Protein AF-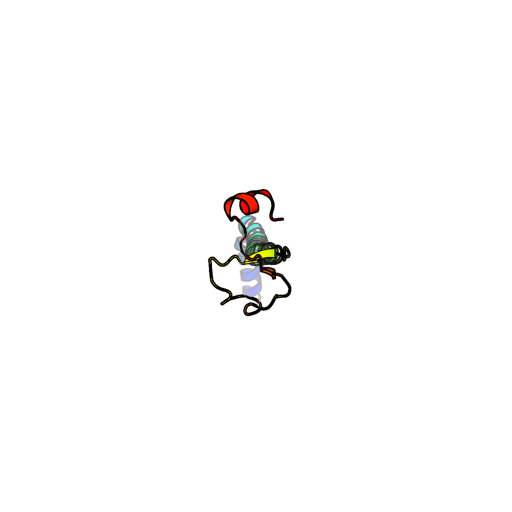A0A524PL51-F1 (afdb_monomer_lite)

Sequence (91 aa):
MSKISTIVQREYLTRVRKRSFIIMTLIAPLLFASLVLVPALIMGNDDNDFKKIAVIEDGSDLFVNVIPNRQDVEFIYLGNADVNKLKTTFE

Foldseek 3Di:
DCPVVVVVVVCCVVAVPDPVNVVCVVVVVVVVCCVVVVVVVVVVPPPLAQDEAEDEDDPDPPCPVVDDADPSYDYDYDYPDDPVVCVPVPD

pLDDT: mean 86.46, std 9.53, range [61.88, 97.88]

Structure (mmCIF, N/CA/C/O backbone):
data_AF-A0A524PL51-F1
#
_entry.id   AF-A0A524PL51-F1
#
loop_
_atom_site.group_PDB
_atom_site.id
_atom_site.type_symbol
_atom_site.label_atom_id
_atom_site.label_alt_id
_atom_site.label_comp_id
_atom_site.label_asym_id
_atom_site.label_entity_id
_atom_site.label_seq_id
_atom_site.pdbx_PDB_ins_code
_atom_site.Cartn_x
_atom_site.Cartn_y
_atom_site.Cartn_z
_atom_site.occupancy
_atom_site.B_iso_or_equiv
_atom_site.auth_seq_id
_atom_site.auth_comp_id
_atom_site.auth_asym_id
_atom_site.auth_atom_id
_atom_site.pdbx_PDB_model_num
ATOM 1 N N . MET A 1 1 ? -26.599 -15.748 36.444 1.00 62.41 1 MET A N 1
ATOM 2 C CA . MET A 1 1 ? -26.395 -15.463 35.003 1.00 62.41 1 MET A CA 1
ATOM 3 C C . MET A 1 1 ? -26.042 -13.987 34.707 1.00 62.41 1 MET A C 1
ATOM 5 O O . MET A 1 1 ? -25.833 -13.651 33.555 1.00 62.41 1 MET A O 1
ATOM 9 N N . SER A 1 2 ? -25.887 -13.102 35.707 1.00 72.00 2 SER A N 1
ATOM 10 C CA . SER A 1 2 ? -25.638 -11.652 35.529 1.00 72.00 2 SER A CA 1
ATOM 11 C C . SER A 1 2 ? -24.163 -11.219 35.488 1.00 72.00 2 SER A C 1
ATOM 13 O O . SER A 1 2 ? -23.855 -10.133 35.005 1.00 72.00 2 SER A O 1
ATOM 15 N N . LYS A 1 3 ? -23.234 -12.053 35.975 1.00 83.81 3 LYS A N 1
ATOM 16 C CA . LYS A 1 3 ? -21.824 -11.663 36.169 1.00 83.81 3 LYS A CA 1
ATOM 17 C C . LYS A 1 3 ? -21.115 -11.279 34.864 1.00 83.81 3 LYS A C 1
ATOM 19 O O . LYS A 1 3 ? -20.372 -10.305 34.847 1.00 83.81 3 LYS A O 1
ATOM 24 N N . ILE A 1 4 ? -21.374 -12.005 33.773 1.00 93.00 4 ILE A N 1
ATOM 25 C CA . ILE A 1 4 ? -20.750 -11.746 32.463 1.00 93.00 4 ILE A CA 1
ATOM 26 C C . ILE A 1 4 ? -21.151 -10.363 31.939 1.00 93.00 4 ILE A C 1
ATOM 28 O O . ILE A 1 4 ? -20.287 -9.589 31.540 1.00 93.00 4 ILE A O 1
ATOM 32 N N . SER A 1 5 ? -22.438 -10.011 32.023 1.00 93.06 5 SER A N 1
ATOM 33 C CA . SER A 1 5 ? -22.931 -8.696 31.593 1.00 93.06 5 SER A CA 1
ATOM 34 C C . SER A 1 5 ? -22.242 -7.552 32.342 1.00 93.06 5 SER A C 1
ATOM 36 O O . SER A 1 5 ? -21.860 -6.555 31.734 1.00 93.06 5 SER A O 1
ATOM 38 N N . THR A 1 6 ? -22.035 -7.698 33.654 1.00 93.81 6 THR A N 1
ATOM 39 C CA . THR A 1 6 ? -21.349 -6.688 34.474 1.00 93.81 6 THR A CA 1
ATOM 40 C C . THR A 1 6 ? -19.870 -6.544 34.099 1.00 93.81 6 THR A C 1
ATOM 42 O O . THR A 1 6 ? -19.342 -5.433 34.076 1.00 93.81 6 THR A O 1
ATOM 45 N N . ILE A 1 7 ? -19.199 -7.651 33.766 1.00 94.19 7 ILE A N 1
ATOM 46 C CA . ILE A 1 7 ? -17.796 -7.644 33.326 1.00 94.19 7 ILE A CA 1
ATOM 47 C C . ILE A 1 7 ? -17.663 -6.931 31.976 1.00 94.19 7 ILE A C 1
ATOM 49 O O . ILE A 1 7 ? -16.818 -6.047 31.835 1.00 94.19 7 ILE A O 1
ATOM 53 N N . VAL A 1 8 ? -18.533 -7.255 31.014 1.00 94.56 8 VAL A N 1
ATOM 54 C CA . VAL A 1 8 ? -18.543 -6.618 29.686 1.00 94.56 8 VAL A CA 1
ATOM 55 C C . VAL A 1 8 ? -18.795 -5.116 29.802 1.00 94.56 8 VAL A C 1
ATOM 57 O O . VAL A 1 8 ? -18.073 -4.326 29.198 1.00 94.56 8 VAL A O 1
ATOM 60 N N . GLN A 1 9 ? -19.764 -4.702 30.623 1.00 94.81 9 GLN A N 1
ATOM 61 C CA . GLN A 1 9 ? -20.055 -3.285 30.844 1.00 94.81 9 GLN A CA 1
ATOM 62 C C . GLN A 1 9 ? -18.841 -2.533 31.402 1.00 94.81 9 GLN A C 1
ATOM 64 O O . GLN A 1 9 ? -18.512 -1.447 30.921 1.00 94.81 9 GLN A O 1
ATOM 69 N N . ARG A 1 10 ? -18.153 -3.111 32.397 1.00 95.38 10 ARG A N 1
ATOM 70 C CA . ARG A 1 10 ? -16.949 -2.504 32.971 1.00 95.38 10 ARG A CA 1
ATOM 71 C C . ARG A 1 10 ? -15.850 -2.365 31.920 1.00 95.38 10 ARG A C 1
ATOM 73 O O . ARG A 1 10 ? -15.301 -1.277 31.792 1.00 95.38 10 ARG A O 1
ATOM 80 N N . GLU A 1 11 ? -15.568 -3.421 31.158 1.00 95.19 11 GLU A N 1
ATOM 81 C CA . GLU A 1 11 ? -14.497 -3.405 30.153 1.00 95.19 11 GLU A CA 1
ATOM 82 C C . GLU A 1 11 ? -14.781 -2.467 28.975 1.00 95.19 11 GLU A C 1
ATOM 84 O O . GLU A 1 11 ? -13.888 -1.770 28.486 1.00 95.19 11 GLU A O 1
ATOM 89 N N . TYR A 1 12 ? -16.041 -2.367 28.552 1.00 95.44 12 TYR A N 1
ATOM 90 C CA . TYR A 1 12 ? -16.444 -1.402 27.535 1.00 95.44 12 TYR A CA 1
ATOM 91 C C . TYR A 1 12 ? -16.189 0.042 27.995 1.00 95.44 12 TYR A C 1
ATOM 93 O O . TYR A 1 12 ? -15.628 0.851 27.252 1.00 95.44 12 TYR A O 1
ATOM 101 N N . LEU A 1 13 ? -16.546 0.368 29.242 1.00 95.00 13 LEU A N 1
ATOM 102 C CA . LEU A 1 13 ? -16.333 1.702 29.809 1.00 95.00 13 LEU A CA 1
ATOM 103 C C . LEU A 1 13 ? -14.846 2.034 30.000 1.00 95.00 13 LEU A C 1
ATOM 105 O O . LEU A 1 13 ? -14.460 3.190 29.830 1.00 95.00 13 LEU A O 1
ATOM 109 N N . THR A 1 14 ? -14.009 1.049 30.335 1.00 95.12 14 THR A N 1
ATOM 110 C CA . THR A 1 14 ? -12.582 1.263 30.627 1.00 95.12 14 THR A CA 1
ATOM 111 C C . THR A 1 14 ? -11.672 1.163 29.410 1.00 95.12 14 THR A C 1
ATOM 113 O O . THR A 1 14 ? -10.580 1.737 29.444 1.00 95.12 14 THR A O 1
ATOM 116 N N . ARG A 1 15 ? -12.064 0.446 28.353 1.00 94.00 15 ARG A N 1
ATOM 117 C CA . ARG A 1 15 ? -11.243 0.272 27.144 1.00 94.00 15 ARG A CA 1
ATOM 118 C C . ARG A 1 15 ? -11.888 0.909 25.929 1.00 94.00 15 ARG A C 1
ATOM 120 O O . ARG A 1 15 ? -11.315 1.840 25.379 1.00 94.00 15 ARG A O 1
ATOM 127 N N . VAL A 1 16 ? -13.086 0.467 25.558 1.00 94.06 16 VAL A N 1
ATOM 128 C CA . VAL A 1 16 ? -13.708 0.840 24.277 1.00 94.06 16 VAL A CA 1
ATOM 129 C C . VAL A 1 16 ? -14.137 2.308 24.244 1.00 94.06 16 VAL A C 1
ATOM 131 O O . VAL A 1 16 ? -13.932 2.988 23.247 1.00 94.06 16 VAL A O 1
ATOM 134 N N . ARG A 1 17 ? -14.664 2.843 25.353 1.00 94.62 17 ARG A N 1
ATOM 135 C CA . ARG A 1 17 ? -15.100 4.250 25.445 1.00 94.62 17 ARG A CA 1
ATOM 136 C C . ARG A 1 17 ? -13.939 5.253 25.541 1.00 94.62 17 ARG A C 1
ATOM 138 O O . ARG A 1 17 ? -14.166 6.462 25.471 1.00 94.62 17 ARG A O 1
ATOM 145 N N . LYS A 1 18 ? -12.692 4.798 25.715 1.00 96.00 18 LYS A N 1
ATOM 146 C CA . LYS A 1 18 ? -11.538 5.706 25.740 1.00 96.00 18 LYS A CA 1
ATOM 147 C C . LYS A 1 18 ? -11.339 6.329 24.363 1.00 96.00 18 LYS A C 1
ATOM 149 O O . LYS A 1 18 ? -11.332 5.633 23.353 1.00 96.00 18 LYS A O 1
ATOM 154 N N . ARG A 1 19 ? -11.085 7.642 24.332 1.00 94.88 19 ARG A N 1
ATOM 155 C CA . ARG A 1 19 ? -10.817 8.373 23.082 1.00 94.88 19 ARG A CA 1
ATOM 156 C C . ARG A 1 19 ? -9.655 7.759 22.302 1.00 94.88 19 ARG A C 1
ATOM 158 O O . ARG A 1 19 ? -9.768 7.598 21.097 1.00 94.88 19 ARG A O 1
ATOM 165 N N . SER A 1 20 ? -8.584 7.358 22.990 1.00 95.25 20 SER A N 1
ATOM 166 C CA . SER A 1 20 ? -7.431 6.707 22.359 1.00 95.25 20 SER A CA 1
ATOM 167 C C . SER A 1 20 ? -7.789 5.391 21.671 1.00 95.25 20 SER A C 1
ATOM 169 O O . SER A 1 20 ? -7.280 5.132 20.587 1.00 95.25 20 SER A O 1
ATOM 171 N N . PHE A 1 21 ? -8.683 4.590 22.260 1.00 95.88 21 PHE A N 1
ATOM 172 C CA . PHE A 1 21 ? -9.140 3.342 21.655 1.00 95.88 21 PHE A CA 1
ATOM 173 C C . PHE A 1 21 ? -9.900 3.626 20.361 1.00 95.88 21 PHE A C 1
ATOM 175 O O . PHE A 1 21 ? -9.507 3.132 19.315 1.00 95.88 21 PHE A O 1
ATOM 182 N N . ILE A 1 22 ? -10.910 4.501 20.410 1.00 95.25 22 ILE A N 1
ATOM 183 C CA . ILE A 1 22 ? -11.725 4.861 19.238 1.00 95.25 22 ILE A CA 1
ATOM 184 C C . ILE A 1 22 ? -10.853 5.436 18.114 1.00 95.25 22 ILE A C 1
ATOM 186 O O . ILE A 1 22 ? -10.986 5.039 16.959 1.00 95.25 22 ILE A O 1
ATOM 190 N N . ILE A 1 23 ? -9.932 6.340 18.458 1.00 96.69 23 ILE A N 1
ATOM 191 C CA . ILE A 1 23 ? -9.003 6.946 17.502 1.00 96.69 23 ILE A CA 1
ATOM 192 C C . ILE A 1 23 ? -8.124 5.868 16.859 1.00 96.69 23 ILE A C 1
ATOM 194 O O . ILE A 1 23 ? -8.056 5.788 15.638 1.00 96.69 23 ILE A O 1
ATOM 198 N N . MET A 1 24 ? -7.494 4.999 17.654 1.00 96.19 24 MET A N 1
ATOM 199 C CA . MET A 1 24 ? -6.620 3.945 17.134 1.00 96.19 24 MET A CA 1
ATOM 200 C C . MET A 1 24 ? -7.384 2.925 16.280 1.00 96.19 24 MET A C 1
ATOM 202 O O . MET A 1 24 ? -6.868 2.495 15.253 1.00 96.19 24 MET A O 1
ATOM 206 N N . THR A 1 25 ? -8.614 2.567 16.661 1.00 95.25 25 THR A N 1
ATOM 207 C CA . THR A 1 25 ? -9.461 1.637 15.899 1.00 95.25 25 THR A CA 1
ATOM 208 C C . THR A 1 25 ? -9.816 2.172 14.513 1.00 95.25 25 THR A C 1
ATOM 210 O O . THR A 1 25 ? -9.995 1.374 13.603 1.00 95.25 25 THR A O 1
ATOM 213 N N . 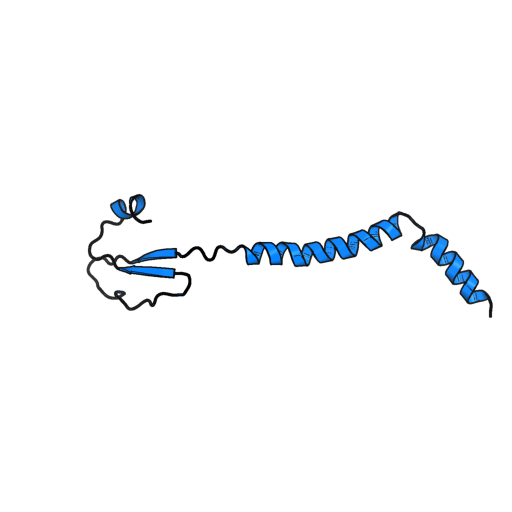LEU A 1 26 ? -9.882 3.493 14.324 1.00 96.31 26 LEU A N 1
ATOM 214 C CA . LEU A 1 26 ? -10.102 4.105 13.008 1.00 96.31 26 LEU A CA 1
ATOM 215 C C . LEU A 1 26 ? -8.792 4.361 12.255 1.00 96.31 26 LEU A C 1
ATOM 217 O O . LEU A 1 26 ? -8.711 4.117 11.053 1.00 96.31 26 LEU A O 1
ATOM 221 N N . ILE A 1 27 ? -7.755 4.820 12.959 1.00 97.69 27 ILE A N 1
ATOM 222 C CA . ILE A 1 27 ? -6.454 5.135 12.361 1.00 97.69 27 ILE A CA 1
ATOM 223 C C . ILE A 1 27 ? -5.759 3.873 11.852 1.00 97.69 27 ILE A C 1
ATOM 225 O O . ILE A 1 27 ? -5.202 3.904 10.761 1.00 97.69 27 ILE A O 1
ATOM 229 N N . ALA A 1 28 ? -5.778 2.765 12.597 1.00 96.62 28 ALA A N 1
ATOM 230 C CA . ALA A 1 28 ? -5.029 1.570 12.213 1.00 96.62 28 ALA A CA 1
ATOM 231 C C . ALA A 1 28 ? -5.502 0.960 10.872 1.00 96.62 28 ALA A C 1
ATOM 233 O O . ALA A 1 28 ? -4.647 0.734 10.014 1.00 96.62 28 ALA A O 1
ATOM 234 N N . PRO A 1 29 ? -6.812 0.762 10.614 1.00 96.81 29 PRO A N 1
ATOM 235 C CA . PRO A 1 29 ? -7.292 0.335 9.299 1.00 96.81 29 PRO A CA 1
ATOM 236 C C . PRO A 1 29 ? -6.971 1.334 8.187 1.00 96.81 29 PRO A C 1
ATOM 238 O O . PRO A 1 29 ? -6.615 0.921 7.088 1.00 96.81 29 PRO A O 1
ATOM 241 N N . LEU A 1 30 ? -7.059 2.638 8.464 1.00 97.88 30 LEU A N 1
ATOM 242 C CA . LEU A 1 30 ? -6.767 3.679 7.477 1.00 97.88 30 LEU A CA 1
ATOM 243 C C . LEU A 1 30 ? -5.280 3.693 7.100 1.00 97.88 30 LEU A C 1
ATOM 245 O O . LEU A 1 30 ? -4.943 3.736 5.919 1.00 97.88 30 LEU A O 1
ATOM 249 N N . LEU A 1 31 ? -4.391 3.581 8.089 1.00 97.75 31 LEU A N 1
ATOM 250 C CA . LEU A 1 31 ? -2.956 3.438 7.861 1.00 97.75 31 LEU A CA 1
ATOM 251 C C . LEU A 1 31 ? -2.646 2.161 7.079 1.00 97.75 31 LEU A C 1
ATOM 253 O O . LEU A 1 31 ? -1.885 2.213 6.116 1.00 97.75 31 LEU A O 1
ATOM 257 N N . PHE A 1 32 ? -3.268 1.034 7.429 1.00 97.50 32 PHE A N 1
ATOM 258 C CA . PHE A 1 32 ? -3.078 -0.215 6.694 1.00 97.50 32 PHE A CA 1
ATOM 259 C C . PHE A 1 32 ? -3.545 -0.098 5.237 1.00 97.50 32 PHE A C 1
ATOM 261 O O . PHE A 1 32 ? -2.821 -0.491 4.325 1.00 97.50 32 PHE A O 1
ATOM 268 N N . ALA A 1 33 ? -4.707 0.518 5.004 1.00 97.50 33 ALA A N 1
ATOM 269 C CA . ALA A 1 33 ? -5.191 0.804 3.659 1.00 97.50 33 ALA A CA 1
ATOM 270 C C . ALA A 1 33 ? -4.210 1.700 2.890 1.00 97.50 33 ALA A C 1
ATOM 272 O O . ALA A 1 33 ? -3.891 1.393 1.748 1.00 97.50 33 ALA A O 1
ATOM 273 N N . SER A 1 34 ? -3.667 2.753 3.511 1.00 97.25 34 SER A N 1
ATOM 274 C CA . SER A 1 34 ? -2.669 3.611 2.856 1.00 97.25 34 SER A CA 1
ATOM 275 C C . SER A 1 34 ? -1.375 2.871 2.512 1.00 97.25 34 SER A C 1
ATOM 277 O O . SER A 1 34 ? -0.845 3.072 1.425 1.00 97.25 34 SER A O 1
ATOM 279 N N . LEU A 1 35 ? -0.900 1.967 3.377 1.00 97.12 35 LEU A N 1
ATOM 280 C CA . LEU A 1 35 ? 0.308 1.174 3.126 1.00 97.12 35 LEU A CA 1
ATOM 281 C C . LEU A 1 35 ? 0.167 0.264 1.903 1.00 97.12 35 LEU A C 1
ATOM 283 O O . LEU A 1 35 ? 1.155 0.012 1.222 1.00 97.12 35 LEU A O 1
ATOM 287 N N . VAL A 1 36 ? -1.046 -0.216 1.623 1.00 95.88 36 VAL A N 1
ATOM 288 C CA . VAL A 1 36 ? -1.331 -1.055 0.453 1.00 95.88 36 VAL A CA 1
ATOM 289 C C . VAL A 1 36 ? -1.643 -0.206 -0.781 1.00 95.88 36 VAL A C 1
ATOM 291 O O . VAL A 1 36 ? -1.105 -0.457 -1.856 1.00 95.88 36 VAL A O 1
ATOM 294 N N . LEU A 1 37 ? -2.501 0.807 -0.643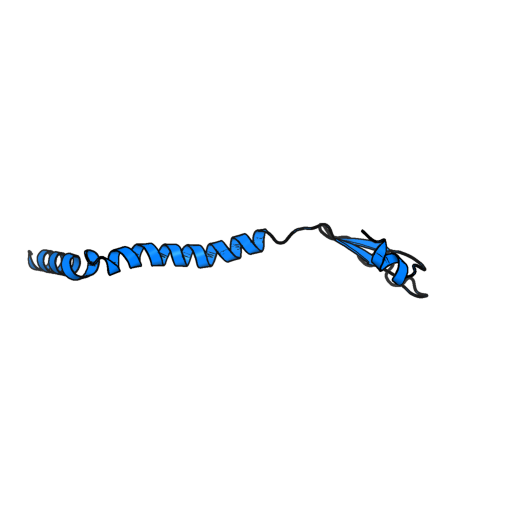 1.00 95.81 37 LEU A N 1
ATOM 295 C CA . LEU A 1 37 ? -2.998 1.597 -1.771 1.00 95.81 37 LEU A CA 1
ATOM 296 C C . LEU A 1 37 ? -1.950 2.557 -2.332 1.00 95.81 37 LEU A C 1
ATOM 298 O O . LEU A 1 37 ? -1.886 2.718 -3.545 1.00 95.81 37 LEU A O 1
ATOM 302 N N . VAL A 1 38 ? -1.129 3.195 -1.491 1.00 95.06 38 VAL A N 1
ATOM 303 C CA . VAL A 1 38 ? -0.163 4.201 -1.964 1.00 95.06 38 VAL A CA 1
ATOM 304 C C . VAL A 1 38 ? 0.863 3.588 -2.928 1.00 95.06 38 VAL A C 1
ATOM 306 O O . VAL A 1 38 ? 0.979 4.107 -4.037 1.00 95.06 38 VAL A O 1
ATOM 309 N N . PRO A 1 39 ? 1.550 2.473 -2.608 1.00 92.06 39 PRO A N 1
ATOM 310 C CA . PRO A 1 39 ? 2.452 1.833 -3.565 1.00 92.06 39 PRO A CA 1
ATOM 311 C C . PRO A 1 39 ? 1.729 1.320 -4.813 1.00 92.06 39 PRO A C 1
ATOM 313 O O . PRO A 1 39 ? 2.255 1.455 -5.912 1.00 92.06 39 PRO A O 1
ATOM 316 N N . ALA A 1 40 ? 0.517 0.775 -4.661 1.00 90.88 40 ALA A N 1
ATOM 317 C CA . ALA A 1 40 ? -0.269 0.281 -5.790 1.00 90.88 40 ALA A CA 1
ATOM 318 C C . ALA A 1 40 ? -0.633 1.401 -6.781 1.00 90.88 40 ALA A C 1
ATOM 320 O O . ALA A 1 40 ? -0.564 1.200 -7.990 1.00 90.88 40 ALA A O 1
ATOM 321 N N . LEU A 1 41 ? -0.975 2.590 -6.275 1.00 90.25 41 LEU A N 1
ATOM 322 C CA . LEU A 1 41 ? -1.233 3.763 -7.107 1.00 90.25 41 LEU A CA 1
ATOM 323 C C . LEU A 1 41 ? 0.045 4.281 -7.771 1.00 90.25 41 LEU A C 1
ATOM 325 O O . LEU A 1 41 ? -0.001 4.649 -8.937 1.00 90.25 41 LEU A O 1
ATOM 329 N N . ILE A 1 42 ? 1.181 4.294 -7.068 1.00 89.00 42 ILE A N 1
ATOM 330 C CA . ILE A 1 42 ? 2.465 4.721 -7.651 1.00 89.00 42 ILE A CA 1
ATOM 331 C C . ILE A 1 42 ? 2.878 3.778 -8.787 1.00 89.00 42 ILE A C 1
ATOM 333 O O . ILE A 1 42 ? 3.204 4.249 -9.868 1.00 89.00 42 ILE A O 1
ATOM 337 N N . MET A 1 43 ? 2.784 2.463 -8.579 1.00 85.00 43 MET A N 1
ATOM 338 C CA . MET A 1 43 ? 3.142 1.455 -9.583 1.00 85.00 43 MET A CA 1
ATOM 339 C C . MET A 1 43 ? 2.245 1.504 -10.831 1.00 85.00 43 MET A C 1
ATOM 341 O O . MET A 1 43 ? 2.687 1.180 -11.925 1.00 85.00 43 MET A O 1
ATOM 345 N N . GLY A 1 44 ? 0.985 1.925 -10.690 1.00 70.00 44 GLY A N 1
ATOM 346 C CA . GLY A 1 44 ? 0.080 2.117 -11.828 1.00 70.00 44 GLY A CA 1
ATOM 347 C C . GLY A 1 44 ? 0.386 3.348 -12.689 1.00 70.00 44 GLY A C 1
ATOM 348 O O . GLY A 1 44 ? -0.185 3.465 -13.768 1.00 70.00 44 GLY A O 1
ATOM 349 N N . ASN A 1 45 ? 1.253 4.251 -12.218 1.00 66.00 45 ASN A N 1
ATOM 350 C CA . ASN A 1 45 ? 1.707 5.435 -12.952 1.00 66.00 45 ASN A CA 1
ATOM 351 C C . ASN A 1 45 ? 3.116 5.252 -13.538 1.00 66.00 45 ASN A C 1
ATOM 353 O O . ASN A 1 45 ? 3.747 6.248 -13.882 1.00 66.00 45 ASN A O 1
ATOM 357 N N . ASP A 1 46 ? 3.635 4.020 -13.633 1.00 65.38 46 ASP A N 1
ATOM 358 C CA . ASP A 1 46 ? 4.771 3.776 -14.522 1.00 65.38 46 ASP A CA 1
ATOM 359 C C . ASP A 1 46 ? 4.295 4.113 -15.937 1.00 65.38 46 ASP A C 1
ATOM 361 O O . ASP A 1 46 ? 3.513 3.375 -16.543 1.00 65.38 46 ASP A O 1
ATOM 365 N N . ASP A 1 47 ? 4.707 5.290 -16.412 1.00 61.88 47 ASP A N 1
ATOM 366 C CA . ASP A 1 47 ? 4.471 5.754 -17.764 1.00 61.88 47 ASP A CA 1
ATOM 367 C C . ASP A 1 47 ? 4.899 4.634 -18.715 1.00 61.88 47 ASP A C 1
ATOM 369 O O . ASP A 1 47 ? 6.089 4.344 -18.890 1.00 61.88 47 ASP A O 1
ATOM 373 N N . ASN A 1 48 ? 3.916 4.018 -19.376 1.00 62.09 48 ASN A N 1
ATOM 374 C CA . ASN A 1 48 ? 4.123 3.292 -20.626 1.00 62.09 48 ASN A CA 1
ATOM 375 C C . ASN A 1 48 ? 4.451 4.308 -21.733 1.00 62.09 48 ASN A C 1
ATOM 377 O O . ASN A 1 48 ? 3.839 4.301 -22.803 1.00 62.09 48 ASN A O 1
ATOM 381 N N . ASP A 1 49 ? 5.370 5.229 -21.447 1.00 70.06 49 ASP A N 1
ATOM 382 C CA . ASP A 1 49 ? 5.910 6.160 -22.408 1.00 70.06 49 ASP A CA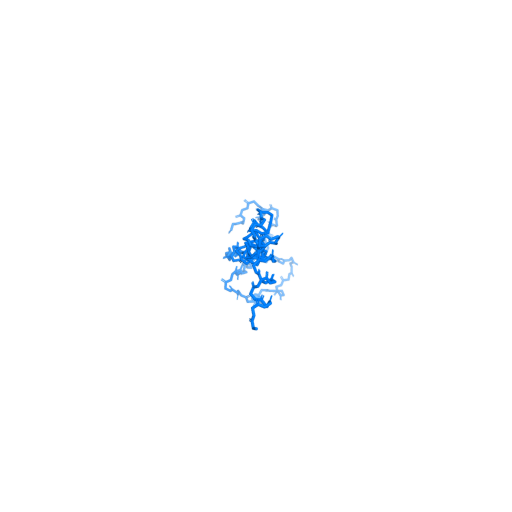 1
ATOM 383 C C . ASP A 1 49 ? 6.563 5.317 -23.481 1.00 70.06 49 ASP A C 1
ATOM 385 O O . ASP A 1 49 ? 7.516 4.580 -23.226 1.00 70.06 49 ASP A O 1
ATOM 389 N N . PHE A 1 50 ? 5.999 5.395 -24.679 1.00 75.12 50 PHE A N 1
ATOM 390 C CA . PHE A 1 50 ? 6.522 4.709 -25.839 1.00 75.12 50 PHE A CA 1
ATOM 391 C C . PHE A 1 50 ? 7.953 5.198 -26.091 1.00 75.12 50 PHE A C 1
ATOM 393 O O . PHE A 1 50 ? 8.166 6.347 -26.481 1.00 75.12 50 PHE A O 1
ATOM 400 N N . LYS A 1 51 ? 8.951 4.347 -25.830 1.00 84.50 51 LYS A N 1
ATOM 401 C CA . LYS A 1 51 ? 10.367 4.727 -25.899 1.00 84.50 51 LYS A CA 1
ATOM 402 C C . LYS A 1 51 ? 10.922 4.415 -27.273 1.00 84.50 51 LYS A C 1
ATOM 404 O O . LYS A 1 51 ? 10.937 3.262 -27.696 1.00 84.50 51 LYS A O 1
ATOM 409 N N . LYS A 1 52 ? 11.467 5.425 -27.940 1.00 87.44 52 LYS A N 1
ATOM 410 C CA . LYS A 1 52 ? 12.298 5.219 -29.126 1.00 87.44 52 LYS A CA 1
ATOM 411 C C . LYS A 1 52 ? 13.747 5.043 -28.704 1.00 87.44 52 LYS A C 1
ATOM 413 O O . LYS A 1 52 ? 14.287 5.848 -27.949 1.00 87.44 52 LYS A O 1
ATOM 418 N N . ILE A 1 53 ? 14.386 3.987 -29.190 1.00 87.88 53 ILE A N 1
ATOM 419 C CA . ILE A 1 53 ? 15.788 3.679 -28.912 1.00 87.88 53 ILE A CA 1
ATOM 420 C C . ILE A 1 53 ? 16.545 3.653 -30.235 1.00 87.88 53 ILE A C 1
ATOM 422 O O . ILE A 1 53 ? 16.305 2.794 -31.081 1.00 87.88 53 ILE A O 1
ATOM 426 N N . ALA A 1 54 ? 17.481 4.586 -30.407 1.00 88.31 54 ALA A N 1
ATOM 427 C CA . ALA A 1 54 ? 18.421 4.551 -31.519 1.00 88.31 54 ALA A CA 1
ATOM 428 C C . ALA A 1 54 ? 19.469 3.454 -31.293 1.00 88.31 54 ALA A C 1
ATOM 430 O O . ALA A 1 54 ? 20.148 3.438 -30.265 1.00 88.31 54 ALA A O 1
ATOM 431 N N . VAL A 1 55 ? 19.633 2.574 -32.275 1.00 88.00 55 VAL A N 1
ATOM 432 C CA . VAL A 1 55 ? 20.707 1.580 -32.334 1.00 88.00 55 VAL A CA 1
ATOM 433 C C . VAL A 1 55 ? 21.706 2.040 -33.391 1.00 88.00 55 VAL A C 1
ATOM 435 O O . VAL A 1 55 ? 21.340 2.233 -34.551 1.00 88.00 55 VAL A O 1
ATOM 438 N N . ILE A 1 56 ? 22.955 2.248 -32.975 1.00 86.19 56 ILE A N 1
ATOM 439 C CA . ILE A 1 56 ? 24.050 2.722 -33.827 1.00 86.19 56 ILE A CA 1
ATOM 440 C C . ILE A 1 56 ? 25.198 1.729 -33.690 1.00 86.19 56 ILE A C 1
ATOM 442 O O . ILE A 1 56 ? 25.600 1.400 -32.573 1.00 86.19 56 ILE A O 1
ATOM 446 N N . GLU A 1 57 ? 25.728 1.282 -34.819 1.00 80.12 57 GLU A N 1
ATOM 447 C CA . GLU A 1 57 ? 26.893 0.407 -34.888 1.00 80.12 57 GLU A CA 1
ATOM 448 C C . GLU A 1 57 ? 28.021 1.105 -35.657 1.00 80.12 57 GLU A C 1
ATOM 450 O O . GLU A 1 57 ? 27.769 1.855 -36.604 1.00 80.12 57 GLU A O 1
ATOM 455 N N . ASP A 1 58 ? 29.265 0.867 -35.238 1.00 77.56 58 ASP A N 1
ATOM 456 C CA . ASP A 1 58 ? 30.457 1.371 -35.920 1.00 77.56 58 ASP A CA 1
ATOM 457 C C . ASP A 1 58 ? 31.121 0.220 -36.684 1.00 77.56 58 ASP A C 1
ATOM 459 O O . ASP A 1 58 ? 31.733 -0.672 -36.093 1.00 77.56 58 ASP A O 1
ATOM 463 N N . GLY A 1 59 ? 30.943 0.209 -38.006 1.00 71.19 59 GLY A N 1
ATOM 464 C CA . GLY A 1 59 ? 31.580 -0.762 -38.900 1.00 71.19 59 GLY A CA 1
ATOM 465 C C . GLY A 1 59 ? 31.028 -2.194 -38.844 1.00 71.19 59 GLY A C 1
ATOM 466 O O . GLY A 1 59 ? 31.659 -3.093 -39.404 1.00 71.19 59 GLY A O 1
ATOM 467 N N . SER A 1 60 ? 29.876 -2.424 -38.206 1.00 77.06 60 SER A N 1
ATOM 468 C CA . SER A 1 60 ? 29.174 -3.714 -38.180 1.00 77.06 60 SER A CA 1
ATOM 469 C C . SER A 1 60 ? 27.664 -3.553 -38.357 1.00 77.06 60 SER A C 1
ATOM 471 O O . SER A 1 60 ? 27.125 -2.512 -38.016 1.00 77.06 60 SER A O 1
ATOM 473 N N . ASP A 1 61 ? 26.992 -4.601 -38.844 1.00 80.44 61 ASP A N 1
ATOM 474 C CA . ASP A 1 61 ? 25.523 -4.674 -38.959 1.00 80.44 61 ASP A CA 1
ATOM 475 C C . ASP A 1 61 ? 24.970 -5.861 -38.139 1.00 80.44 61 ASP A C 1
ATOM 477 O O . ASP A 1 61 ? 24.080 -6.595 -38.572 1.00 80.44 61 ASP A O 1
ATOM 481 N N . LEU A 1 62 ? 25.567 -6.136 -36.976 1.00 81.81 62 LEU A N 1
ATOM 482 C CA . LEU A 1 62 ? 25.289 -7.345 -36.195 1.00 81.81 62 LEU A CA 1
ATOM 483 C C . LEU A 1 62 ? 23.941 -7.290 -35.475 1.00 81.81 62 LEU A C 1
ATOM 485 O O . LEU A 1 62 ? 23.404 -8.342 -35.130 1.00 81.81 62 LEU A O 1
ATOM 489 N N . PHE A 1 63 ? 23.408 -6.095 -35.225 1.00 81.50 63 PHE A N 1
ATOM 490 C CA . PHE A 1 63 ? 22.181 -5.899 -34.455 1.00 81.50 63 PHE A CA 1
ATOM 491 C C . PHE A 1 63 ? 21.004 -5.422 -35.306 1.00 81.50 63 PHE A C 1
ATOM 493 O O . PHE A 1 63 ? 19.871 -5.409 -34.818 1.00 81.50 63 PHE A O 1
ATOM 500 N N . VAL A 1 64 ? 21.236 -5.095 -36.579 1.00 83.25 64 VAL A N 1
ATOM 501 C CA . VAL A 1 64 ? 20.203 -4.657 -37.523 1.00 83.25 64 VAL A CA 1
ATOM 502 C C . VAL A 1 64 ? 19.094 -5.708 -37.632 1.00 83.25 64 VAL A C 1
ATOM 504 O O . VAL A 1 64 ? 19.323 -6.842 -38.044 1.00 83.25 64 VAL A O 1
ATOM 507 N N . ASN A 1 65 ? 17.869 -5.320 -37.264 1.00 82.88 65 ASN A N 1
ATOM 508 C CA . ASN A 1 65 ? 16.673 -6.177 -37.245 1.00 82.88 65 ASN A CA 1
ATOM 509 C C . ASN A 1 65 ? 16.756 -7.413 -36.327 1.00 82.88 65 ASN A C 1
ATOM 511 O O . ASN A 1 65 ? 15.900 -8.294 -36.409 1.00 82.88 65 ASN A O 1
ATOM 515 N N . VAL A 1 66 ? 17.751 -7.487 -35.440 1.00 87.44 66 VAL A N 1
ATOM 516 C CA . VAL A 1 66 ? 17.882 -8.589 -34.475 1.00 87.44 66 VAL A CA 1
ATOM 517 C C . VAL A 1 66 ? 17.024 -8.338 -33.240 1.00 87.44 66 VAL A C 1
ATOM 519 O O . VAL A 1 66 ? 16.513 -9.282 -32.637 1.00 87.44 66 VAL A O 1
ATOM 522 N N . ILE A 1 67 ? 16.843 -7.071 -32.863 1.00 87.88 67 ILE A N 1
ATOM 523 C CA . ILE A 1 67 ? 16.079 -6.685 -31.678 1.00 87.88 67 ILE A CA 1
ATOM 524 C C . ILE A 1 67 ? 14.639 -6.360 -32.107 1.00 87.88 67 ILE A C 1
ATOM 526 O O . ILE A 1 67 ? 14.416 -5.365 -32.803 1.00 87.88 67 ILE A O 1
ATOM 530 N N . PRO A 1 68 ? 13.644 -7.182 -31.729 1.00 85.81 68 PRO A N 1
ATOM 531 C CA . PRO A 1 68 ? 12.257 -6.916 -32.075 1.00 85.81 68 PRO A CA 1
ATOM 532 C C . PRO A 1 68 ? 11.679 -5.789 -31.213 1.00 85.81 68 PRO A C 1
ATOM 534 O O . PRO A 1 68 ? 11.943 -5.707 -30.008 1.00 85.81 68 PRO A O 1
ATOM 537 N N . ASN A 1 69 ? 10.827 -4.970 -31.827 1.00 87.50 69 ASN A N 1
ATOM 538 C CA . ASN A 1 69 ? 10.031 -3.966 -31.124 1.00 87.50 69 ASN A CA 1
ATOM 539 C C . ASN A 1 69 ? 9.075 -4.626 -30.122 1.00 87.50 69 ASN A C 1
ATOM 541 O O . ASN A 1 69 ? 8.605 -5.752 -30.325 1.00 87.50 69 ASN A O 1
ATOM 545 N N . ARG A 1 70 ? 8.773 -3.905 -29.043 1.00 86.62 70 ARG A N 1
ATOM 546 C CA . ARG A 1 70 ? 7.794 -4.300 -28.021 1.00 86.62 70 ARG A CA 1
ATOM 547 C C . ARG A 1 70 ? 6.672 -3.268 -27.955 1.00 86.62 70 ARG A C 1
ATOM 549 O O . ARG A 1 70 ? 6.709 -2.263 -28.653 1.00 86.62 70 ARG A O 1
ATOM 556 N N . GLN A 1 71 ? 5.648 -3.539 -27.149 1.00 80.69 71 GLN A N 1
ATOM 557 C CA . GLN A 1 71 ? 4.456 -2.684 -27.059 1.00 80.69 71 GLN A CA 1
ATOM 558 C C . GLN A 1 71 ? 4.777 -1.252 -26.594 1.00 80.69 71 GLN A C 1
ATOM 560 O O . GLN A 1 71 ? 4.062 -0.322 -26.946 1.00 80.69 71 GLN A O 1
ATOM 565 N N . ASP A 1 72 ? 5.863 -1.092 -25.847 1.00 84.38 72 ASP A N 1
ATOM 566 C CA . ASP A 1 72 ? 6.318 0.126 -25.183 1.00 84.38 72 ASP A CA 1
ATOM 567 C C . ASP A 1 72 ? 7.661 0.650 -25.721 1.00 84.38 72 ASP A C 1
ATOM 569 O O . ASP A 1 72 ? 8.133 1.693 -25.274 1.00 84.38 72 ASP A O 1
ATOM 573 N N . VAL A 1 73 ? 8.302 -0.059 -26.662 1.00 88.19 73 VAL A N 1
ATOM 574 C CA . VAL A 1 73 ? 9.647 0.280 -27.153 1.00 88.19 73 VAL A CA 1
ATOM 575 C C . VAL A 1 73 ? 9.797 0.015 -28.651 1.00 88.19 73 VAL A C 1
ATOM 577 O O . VAL A 1 73 ? 9.592 -1.109 -29.120 1.00 88.19 73 VAL A O 1
ATOM 580 N N . GLU A 1 74 ? 10.257 1.029 -29.382 1.00 89.19 74 GLU A N 1
ATOM 581 C CA . GLU A 1 74 ? 10.628 0.962 -30.797 1.00 89.19 74 GLU A CA 1
ATOM 582 C C . GLU A 1 74 ? 12.139 1.153 -30.979 1.00 89.19 74 GLU A C 1
ATOM 584 O O . GLU A 1 74 ? 12.721 2.123 -30.492 1.00 89.19 74 GLU A O 1
ATOM 589 N N . PHE A 1 75 ? 12.777 0.240 -31.711 1.00 90.19 75 PHE A N 1
ATOM 590 C CA . PHE A 1 75 ? 14.195 0.311 -32.051 1.00 90.19 75 PHE A CA 1
ATOM 591 C C . PHE A 1 75 ? 14.378 0.888 -33.458 1.00 90.19 75 PHE A C 1
ATOM 593 O O . PHE A 1 75 ? 13.892 0.327 -34.442 1.00 90.19 75 PHE A O 1
ATOM 600 N N . ILE A 1 76 ? 15.106 2.001 -33.554 1.00 88.38 76 ILE A N 1
ATOM 601 C CA . ILE A 1 76 ? 15.428 2.680 -34.813 1.00 88.38 76 ILE A CA 1
ATOM 602 C C . ILE A 1 76 ? 16.905 2.444 -35.120 1.00 88.38 76 ILE A C 1
ATOM 604 O O . ILE A 1 76 ? 17.781 2.901 -34.389 1.00 88.38 76 ILE A O 1
ATOM 608 N N . TYR A 1 77 ? 17.184 1.746 -36.215 1.00 87.12 77 TYR A N 1
ATOM 609 C CA . TYR A 1 77 ? 18.546 1.425 -36.640 1.00 87.12 77 TYR A CA 1
ATOM 610 C C . TYR A 1 77 ? 19.101 2.543 -37.526 1.00 87.12 77 TYR A C 1
ATOM 612 O O . TYR A 1 77 ? 18.557 2.821 -38.596 1.00 87.12 77 TYR A O 1
ATOM 620 N N . LEU A 1 78 ? 20.176 3.196 -37.081 1.00 83.94 78 LEU A N 1
ATOM 621 C CA . LEU A 1 78 ? 20.809 4.313 -37.782 1.00 83.94 78 LEU A CA 1
ATOM 622 C C . LEU A 1 78 ? 22.235 3.925 -38.193 1.00 83.94 78 LEU A C 1
ATOM 624 O O . LEU A 1 78 ? 23.140 3.873 -37.362 1.00 83.94 78 LEU A O 1
ATOM 628 N N . GLY A 1 79 ? 22.443 3.671 -39.485 1.00 76.69 79 GLY A N 1
ATOM 629 C CA . GLY A 1 79 ? 23.766 3.365 -40.034 1.00 76.69 79 GLY A CA 1
ATOM 630 C C . GLY A 1 79 ? 24.635 4.618 -40.179 1.00 76.69 79 GLY A C 1
ATOM 631 O O . GLY A 1 79 ? 24.167 5.637 -40.689 1.00 76.69 79 GLY A O 1
ATOM 632 N N . ASN A 1 80 ? 25.906 4.538 -39.763 1.00 72.19 80 ASN A N 1
ATOM 633 C CA . ASN A 1 80 ? 26.907 5.614 -39.884 1.00 72.19 80 ASN A CA 1
ATOM 634 C C . ASN A 1 80 ? 26.486 6.965 -39.266 1.00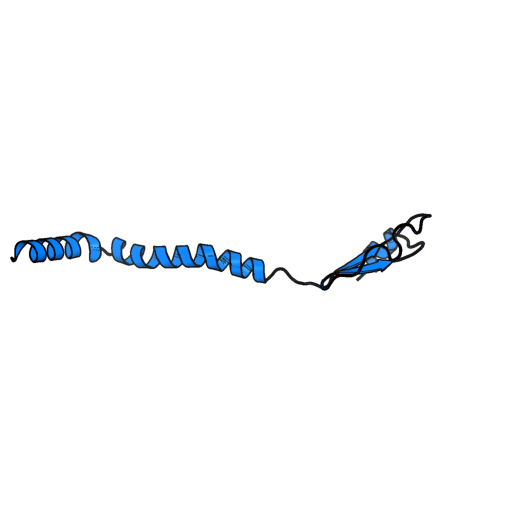 72.19 80 ASN A C 1
ATOM 636 O O . ASN A 1 80 ? 26.872 8.031 -39.757 1.00 72.19 80 ASN A O 1
ATOM 640 N N . ALA A 1 81 ? 25.672 6.948 -38.208 1.00 75.06 81 ALA A N 1
ATOM 641 C CA . ALA A 1 81 ? 25.207 8.169 -37.567 1.00 75.06 81 ALA A CA 1
ATOM 642 C C . ALA A 1 81 ? 26.197 8.689 -36.512 1.00 75.06 81 ALA A C 1
ATOM 644 O O . ALA A 1 81 ? 26.710 7.942 -35.681 1.00 75.06 81 ALA A O 1
ATOM 645 N N . ASP A 1 82 ? 26.434 10.002 -36.516 1.00 79.56 82 ASP A N 1
ATOM 646 C CA . ASP A 1 82 ? 27.274 10.659 -35.514 1.00 79.56 82 ASP A CA 1
ATOM 647 C C . ASP A 1 82 ? 26.516 10.775 -34.185 1.00 79.56 82 ASP A C 1
ATOM 649 O O . ASP A 1 82 ? 25.575 11.566 -34.042 1.00 79.56 82 ASP A O 1
ATOM 653 N N . VAL A 1 83 ? 26.965 9.999 -33.198 1.00 80.44 83 VAL A N 1
ATOM 654 C CA . VAL A 1 83 ? 26.413 9.956 -31.837 1.00 80.44 83 VAL A CA 1
ATOM 655 C C . VAL A 1 83 ? 26.302 11.356 -31.227 1.00 80.44 83 VAL A C 1
ATOM 657 O O . VAL A 1 83 ? 25.348 11.642 -30.503 1.00 80.44 83 VAL A O 1
ATOM 660 N N . ASN A 1 84 ? 27.243 12.259 -31.520 1.00 82.19 84 ASN A N 1
ATOM 661 C CA . ASN A 1 84 ? 27.240 13.597 -30.932 1.00 82.19 84 ASN A CA 1
ATOM 662 C C . ASN A 1 84 ? 26.135 14.491 -31.502 1.00 82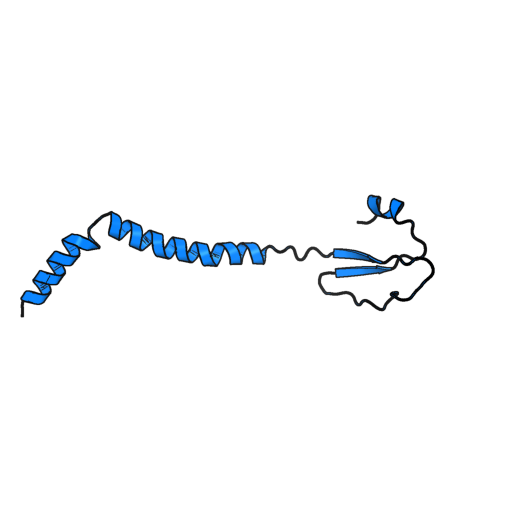.19 84 ASN A C 1
ATOM 664 O O . ASN A 1 84 ? 25.617 15.331 -30.770 1.00 82.19 84 ASN A O 1
ATOM 668 N N . LYS A 1 85 ? 25.733 14.287 -32.762 1.00 81.88 85 LYS A N 1
ATOM 669 C CA . LYS A 1 85 ? 24.600 15.006 -33.369 1.00 81.88 85 LYS A CA 1
ATOM 670 C C . LYS A 1 85 ? 23.261 14.470 -32.870 1.00 81.88 85 LYS A C 1
ATOM 672 O O . LYS A 1 85 ? 22.328 15.234 -32.650 1.00 81.88 85 LYS A O 1
ATOM 677 N N . LEU A 1 86 ? 23.170 13.161 -32.651 1.00 80.88 86 LEU A N 1
ATOM 678 C CA . LEU A 1 86 ? 21.920 12.524 -32.236 1.00 80.88 86 LEU A CA 1
ATOM 679 C C . LEU A 1 86 ? 21.518 12.851 -30.799 1.00 80.88 86 LEU A C 1
ATOM 681 O O . LEU A 1 86 ? 20.328 12.968 -30.531 1.00 80.88 86 LEU A O 1
ATOM 685 N N . LYS A 1 87 ? 22.479 13.115 -29.906 1.00 80.25 87 LYS A N 1
ATOM 686 C CA . LYS A 1 87 ? 22.194 13.584 -28.535 1.00 80.25 87 LYS A CA 1
ATOM 687 C C . LYS A 1 87 ? 21.299 14.827 -28.477 1.00 80.25 87 LYS A C 1
ATOM 689 O O . LYS A 1 87 ? 20.660 15.050 -27.457 1.00 80.25 87 LYS A O 1
ATOM 694 N N . THR A 1 88 ? 21.283 15.640 -29.533 1.00 81.75 88 THR A N 1
ATOM 695 C CA . THR A 1 88 ? 20.518 16.895 -29.593 1.00 81.75 88 THR A CA 1
ATOM 696 C C . THR A 1 88 ? 19.326 16.858 -30.546 1.00 81.75 88 THR A C 1
ATOM 698 O O . THR A 1 88 ? 18.582 17.828 -30.604 1.00 81.75 88 THR A O 1
ATOM 701 N N . THR A 1 89 ? 19.170 15.799 -31.341 1.00 79.31 89 THR A N 1
ATOM 702 C CA . THR A 1 89 ? 18.206 15.765 -32.461 1.00 79.31 89 THR A CA 1
ATOM 703 C C . THR A 1 89 ? 17.289 14.545 -32.422 1.00 79.31 89 THR A C 1
ATOM 705 O O . THR A 1 89 ? 16.286 14.523 -33.126 1.00 79.31 89 THR A O 1
ATOM 708 N N . PHE A 1 90 ? 17.622 13.526 -31.630 1.00 80.81 90 PHE A N 1
ATOM 709 C CA . PHE A 1 90 ? 16.812 12.322 -31.505 1.00 80.81 90 PHE A CA 1
ATOM 710 C C . PHE A 1 90 ? 15.691 12.535 -30.472 1.00 80.81 90 PHE A C 1
ATOM 712 O O . PHE A 1 90 ? 15.987 12.713 -29.290 1.00 80.81 90 PHE A O 1
ATOM 719 N N . GLU A 1 91 ? 14.437 12.525 -30.941 1.00 68.94 91 GLU A N 1
ATOM 720 C CA . GLU A 1 91 ? 13.190 12.576 -30.150 1.00 68.94 91 GLU A CA 1
ATOM 721 C C . GLU A 1 91 ? 12.361 11.289 -30.305 1.00 68.94 91 GLU A C 1
ATOM 723 O O . GLU A 1 91 ? 12.139 10.827 -31.455 1.00 68.94 91 GLU A O 1
#

Radius of gyration: 31.29 Å; chains: 1; bounding box: 58×32×76 Å

Secondary structure (DSSP, 8-state):
--HHHHHHHHHIIIIITSHHHHHHHHHHHHHHHHHHHHHHHHHTT-----EEEEE--SS--SSTTTS--BTTEEEEE-TT--HHHHTTT--